Protein AF-A0A3D1AXN4-F1 (afdb_monomer)

Sequence (61 aa):
MAVIALMAMVIAYLLGAIPFGYLLVRALAGTDIRQAGSGNIGATNVLRTTGRAAGIATLVL

Radius of gyration: 14.33 Å; Cα contacts (8 Å, |Δi|>4): 69; chains: 1; bounding box: 35×19×38 Å

Solvent-accessible surface area (backbone atoms only — not comparable to full-atom values): 3428 Å² total; per-residue (Å²): 112,70,67,60,52,52,52,49,51,52,51,52,50,61,61,70,65,55,61,48,26,41,53,51,35,35,74,76,67,73,45,62,38,62,83,38,89,84,36,47,48,49,28,73,38,31,26,73,75,71,32,65,70,56,10,52,50,32,68,74,104

Structure (mmCIF, N/CA/C/O backbone):
data_AF-A0A3D1AXN4-F1
#
_entry.id   AF-A0A3D1AXN4-F1
#
loop_
_atom_site.group_PDB
_atom_site.id
_atom_site.type_symbol
_atom_site.label_atom_id
_atom_site.label_alt_id
_atom_site.label_comp_id
_atom_site.label_asym_id
_atom_site.label_entity_id
_atom_site.label_seq_id
_atom_site.pdbx_PDB_ins_code
_atom_site.Cartn_x
_atom_site.Cartn_y
_atom_site.Cartn_z
_atom_site.occupancy
_atom_site.B_iso_or_equiv
_atom_site.auth_seq_id
_atom_site.auth_comp_id
_atom_site.auth_asym_id
_atom_site.auth_atom_id
_atom_site.pdbx_PDB_model_num
ATOM 1 N N . MET A 1 1 ? 18.238 -2.213 -25.374 1.00 79.56 1 MET A N 1
ATOM 2 C CA . MET A 1 1 ? 17.958 -1.187 -24.343 1.00 79.56 1 MET A CA 1
ATOM 3 C C . MET A 1 1 ? 16.483 -0.794 -24.292 1.00 79.56 1 MET A C 1
ATOM 5 O O . MET A 1 1 ? 15.883 -0.988 -23.247 1.00 79.56 1 MET A O 1
ATOM 9 N N . ALA A 1 2 ? 15.861 -0.359 -25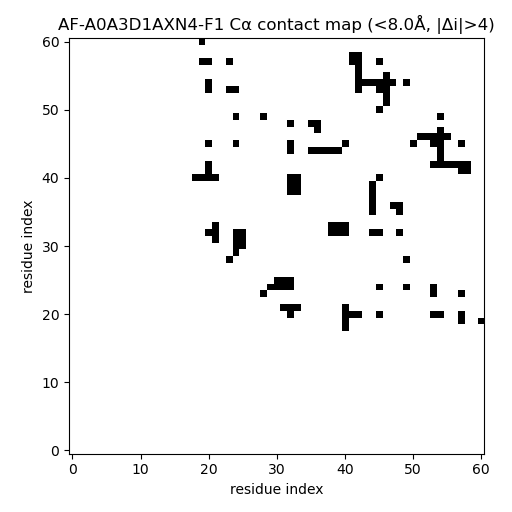.397 1.00 93.25 2 ALA A N 1
ATOM 10 C CA . ALA A 1 2 ? 14.445 0.046 -25.402 1.00 93.25 2 ALA A CA 1
ATOM 11 C C . ALA A 1 2 ? 13.449 -1.061 -24.986 1.00 93.25 2 ALA A C 1
ATOM 13 O O . ALA 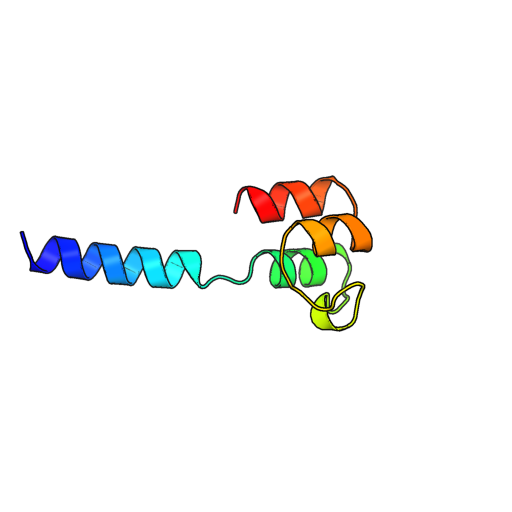A 1 2 ? 12.556 -0.806 -24.190 1.00 93.25 2 ALA A O 1
ATOM 14 N N . VAL A 1 3 ? 13.627 -2.303 -25.458 1.00 96.69 3 VAL A N 1
ATOM 15 C CA . VAL A 1 3 ? 12.723 -3.424 -25.116 1.00 96.69 3 VAL A CA 1
ATOM 16 C C . VAL A 1 3 ? 12.760 -3.758 -23.621 1.00 96.69 3 VAL A C 1
ATOM 18 O O . VAL A 1 3 ? 11.719 -3.955 -23.008 1.00 96.69 3 VAL A O 1
ATOM 21 N N . ILE A 1 4 ? 13.952 -3.767 -23.014 1.00 97.56 4 ILE A N 1
ATOM 22 C CA . ILE A 1 4 ? 14.112 -4.010 -21.572 1.00 97.56 4 ILE A CA 1
ATOM 23 C C . ILE A 1 4 ? 13.431 -2.894 -20.773 1.00 97.56 4 ILE A C 1
ATOM 25 O O . ILE A 1 4 ? 12.703 -3.186 -19.829 1.00 97.56 4 ILE A O 1
ATOM 29 N N . ALA A 1 5 ? 13.607 -1.633 -21.183 1.00 97.56 5 ALA A N 1
ATOM 30 C CA . ALA A 1 5 ? 12.935 -0.500 -20.551 1.00 97.56 5 ALA A CA 1
ATOM 31 C C . ALA A 1 5 ? 11.404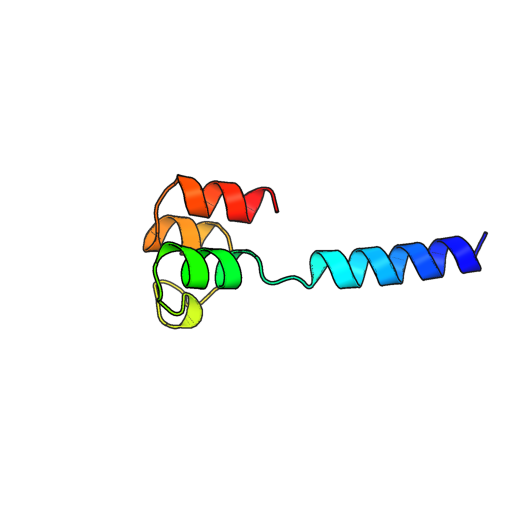 -0.606 -20.663 1.00 97.56 5 ALA A C 1
ATOM 33 O O . ALA A 1 5 ? 10.705 -0.395 -19.677 1.00 97.56 5 ALA A O 1
ATOM 34 N N . LEU A 1 6 ? 10.881 -1.001 -21.829 1.00 98.12 6 LEU A N 1
ATOM 35 C CA . LEU A 1 6 ? 9.446 -1.206 -22.024 1.00 98.12 6 LEU A CA 1
ATOM 36 C C . LEU A 1 6 ? 8.900 -2.313 -21.115 1.00 98.12 6 LEU A C 1
ATOM 38 O O . LEU A 1 6 ? 7.887 -2.109 -20.451 1.00 98.12 6 LEU A O 1
ATOM 42 N N . MET A 1 7 ? 9.594 -3.451 -21.030 1.00 98.12 7 MET A N 1
ATOM 43 C CA . MET A 1 7 ? 9.208 -4.531 -20.118 1.00 98.12 7 MET A CA 1
ATOM 44 C C . MET A 1 7 ? 9.243 -4.077 -18.656 1.00 98.12 7 MET A C 1
ATOM 46 O O . MET A 1 7 ? 8.303 -4.352 -17.914 1.00 98.12 7 MET A O 1
ATOM 50 N N . ALA A 1 8 ? 10.278 -3.337 -18.250 1.00 98.00 8 ALA A N 1
ATOM 51 C CA . ALA A 1 8 ? 10.383 -2.806 -16.895 1.00 98.00 8 ALA A CA 1
ATOM 52 C C . ALA A 1 8 ? 9.229 -1.848 -16.560 1.00 98.00 8 ALA A C 1
ATOM 54 O O . ALA A 1 8 ? 8.659 -1.953 -15.478 1.00 98.00 8 ALA A O 1
ATOM 55 N N . MET A 1 9 ? 8.831 -0.967 -17.487 1.00 98.12 9 MET A N 1
ATOM 56 C CA . MET A 1 9 ? 7.676 -0.081 -17.290 1.00 98.12 9 MET A CA 1
ATOM 57 C C . MET A 1 9 ? 6.371 -0.861 -17.135 1.00 98.12 9 MET A C 1
ATOM 59 O O . MET A 1 9 ? 5.585 -0.552 -16.243 1.00 98.12 9 MET A O 1
ATOM 63 N N . VAL A 1 10 ? 6.141 -1.877 -17.974 1.00 98.38 10 VAL A N 1
ATOM 64 C CA . VAL A 1 10 ? 4.936 -2.715 -17.882 1.00 98.38 10 VAL A CA 1
ATOM 65 C C . VAL A 1 10 ? 4.893 -3.430 -16.535 1.00 98.38 10 VAL A C 1
ATOM 67 O O . VAL A 1 10 ? 3.874 -3.381 -15.853 1.00 98.38 10 VAL A O 1
ATOM 70 N N . ILE A 1 11 ? 6.003 -4.036 -16.110 1.00 98.31 11 ILE A N 1
ATOM 71 C CA . ILE A 1 11 ? 6.082 -4.726 -14.817 1.00 98.31 11 ILE A CA 1
ATOM 72 C C . ILE A 1 11 ? 5.862 -3.741 -13.663 1.00 98.31 11 ILE A C 1
ATOM 74 O O . ILE A 1 11 ? 5.054 -4.016 -12.781 1.00 98.31 11 ILE A O 1
ATOM 78 N N . ALA A 1 12 ? 6.516 -2.578 -13.683 1.00 97.94 12 ALA A N 1
ATOM 79 C CA . ALA A 1 12 ? 6.354 -1.558 -12.649 1.00 97.94 12 ALA A CA 1
ATOM 80 C C . ALA A 1 12 ? 4.908 -1.048 -12.561 1.00 97.94 12 ALA A C 1
ATOM 82 O O . ALA A 1 12 ? 4.378 -0.903 -11.462 1.00 97.94 12 ALA A O 1
ATOM 83 N N . TYR A 1 13 ? 4.249 -0.830 -13.704 1.00 98.12 13 TYR A N 1
ATOM 84 C CA . TYR A 1 13 ? 2.843 -0.438 -13.743 1.00 98.12 13 TYR A CA 1
ATOM 85 C C . TYR A 1 13 ? 1.939 -1.521 -13.150 1.00 98.12 13 TYR A C 1
ATOM 87 O O . TYR A 1 13 ? 1.089 -1.218 -12.319 1.00 98.12 13 TYR A O 1
ATOM 95 N N . LEU A 1 14 ? 2.141 -2.785 -13.534 1.00 98.25 14 LEU A N 1
ATOM 96 C CA . LEU A 1 14 ? 1.336 -3.897 -13.025 1.00 98.25 14 LEU A CA 1
ATOM 97 C C . LEU A 1 14 ? 1.518 -4.100 -11.516 1.00 98.25 14 LEU A C 1
ATOM 99 O O . LEU A 1 14 ? 0.537 -4.357 -10.825 1.00 98.25 14 LEU A O 1
ATOM 103 N N . LEU A 1 15 ? 2.743 -3.945 -11.004 1.00 97.44 15 LEU A N 1
ATOM 104 C CA . LEU A 1 15 ? 3.022 -4.013 -9.569 1.00 97.44 15 LEU A CA 1
ATOM 105 C C . LEU A 1 15 ? 2.406 -2.824 -8.814 1.00 97.44 15 LEU A C 1
ATOM 107 O O . LEU A 1 15 ? 1.758 -3.026 -7.792 1.00 97.44 15 LEU A O 1
ATOM 111 N N . GLY A 1 16 ? 2.546 -1.599 -9.330 1.00 95.88 16 GLY A N 1
ATOM 112 C CA . GLY A 1 16 ? 1.993 -0.393 -8.702 1.00 95.88 16 GLY A CA 1
ATOM 113 C C . GLY A 1 16 ? 0.468 -0.271 -8.802 1.00 95.88 16 GLY A C 1
ATOM 114 O O . GLY A 1 16 ? -0.150 0.439 -8.014 1.00 95.88 16 GLY A O 1
ATOM 115 N N . ALA A 1 17 ? -0.162 -0.973 -9.745 1.00 97.19 17 ALA A N 1
ATOM 116 C CA . ALA A 1 17 ? -1.615 -1.008 -9.892 1.00 97.19 17 ALA A CA 1
ATOM 117 C C . ALA A 1 17 ? -2.314 -1.898 -8.846 1.00 97.19 17 ALA A C 1
ATOM 119 O O . ALA A 1 17 ? -3.547 -1.933 -8.803 1.00 97.19 17 ALA A O 1
ATOM 120 N N . ILE A 1 18 ? -1.563 -2.621 -8.006 1.00 98.00 18 ILE A N 1
ATOM 121 C CA . ILE A 1 18 ? -2.129 -3.480 -6.964 1.00 98.00 18 ILE A CA 1
ATOM 122 C C . ILE A 1 18 ? -2.751 -2.602 -5.861 1.00 98.00 18 ILE A C 1
ATOM 124 O O . ILE A 1 18 ? -2.051 -1.824 -5.214 1.00 98.00 18 ILE A O 1
ATOM 128 N N . PRO A 1 19 ? -4.063 -2.721 -5.578 1.00 96.94 19 PRO A N 1
ATOM 129 C CA . PRO A 1 19 ? -4.736 -1.855 -4.616 1.00 96.94 19 PRO A CA 1
ATOM 130 C C . PRO A 1 19 ? -4.546 -2.366 -3.177 1.00 96.94 19 PRO A C 1
ATOM 132 O O . PRO A 1 19 ? -5.505 -2.819 -2.541 1.00 96.94 19 PRO A O 1
ATOM 135 N N . PHE A 1 20 ? -3.320 -2.299 -2.645 1.00 97.75 20 PHE A N 1
ATOM 136 C CA . PHE A 1 20 ? -2.960 -2.884 -1.345 1.00 97.75 20 PHE A CA 1
ATOM 137 C C . PHE A 1 20 ? -3.857 -2.436 -0.194 1.00 97.75 20 PHE A C 1
ATOM 139 O O . PHE A 1 20 ? -4.311 -3.281 0.569 1.0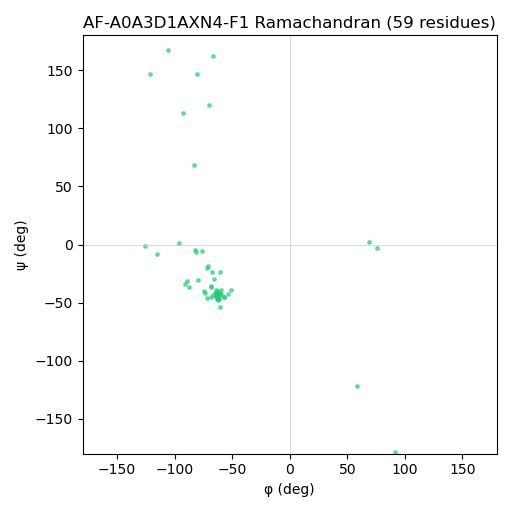0 97.75 20 PHE A O 1
ATOM 146 N N . GLY A 1 21 ? -4.207 -1.153 -0.096 1.00 96.94 21 GLY A N 1
ATOM 147 C CA . GLY A 1 21 ? -5.074 -0.690 0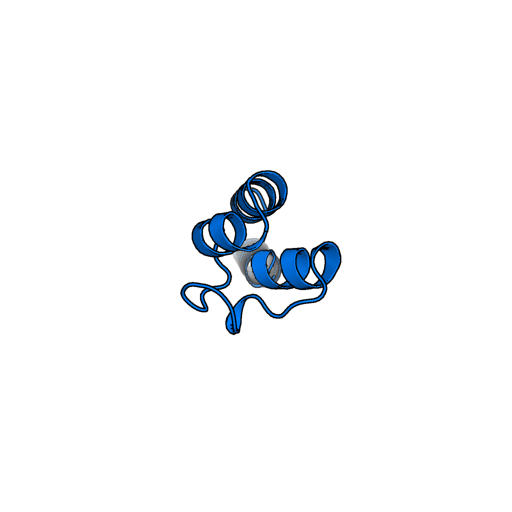.991 1.00 96.94 21 GLY A CA 1
ATOM 148 C C . GLY A 1 21 ? -6.499 -1.248 0.941 1.00 96.94 21 GLY A C 1
ATOM 149 O O . GLY A 1 21 ? -7.108 -1.485 1.980 1.00 96.94 21 GLY A O 1
ATOM 150 N N . TYR A 1 22 ? -7.021 -1.551 -0.251 1.00 97.94 22 TYR A N 1
ATOM 151 C CA . TYR A 1 22 ? -8.284 -2.282 -0.378 1.00 97.94 22 TYR A CA 1
ATOM 152 C C . TYR A 1 22 ? -8.117 -3.754 0.012 1.00 97.94 22 TYR A C 1
ATOM 154 O O . TYR A 1 22 ? -8.932 -4.279 0.769 1.00 97.94 22 TYR A O 1
ATOM 162 N N . LEU A 1 23 ? -7.058 -4.409 -0.477 1.00 97.69 23 LEU A N 1
ATOM 163 C CA . LEU A 1 23 ? -6.798 -5.824 -0.207 1.00 97.69 23 LEU A CA 1
ATOM 164 C C . LEU A 1 23 ? -6.539 -6.086 1.280 1.00 97.69 23 LEU A C 1
ATOM 166 O O . LEU A 1 23 ? -7.135 -7.002 1.842 1.00 97.69 23 LEU A O 1
ATOM 170 N N . LEU A 1 24 ? -5.716 -5.260 1.933 1.00 96.94 24 LEU A N 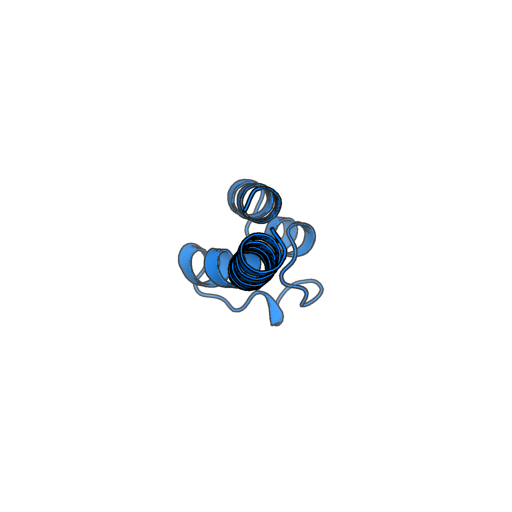1
ATOM 171 C CA . LEU A 1 24 ? -5.416 -5.382 3.358 1.00 96.94 24 LEU A CA 1
ATOM 172 C C . LEU A 1 24 ? -6.663 -5.192 4.212 1.00 96.94 24 LEU A C 1
ATOM 174 O O . LEU A 1 24 ? -6.913 -6.002 5.098 1.00 96.94 24 LEU A O 1
ATOM 178 N N . VAL A 1 25 ? -7.462 -4.155 3.955 1.00 96.62 25 VAL A N 1
ATOM 179 C CA . VAL A 1 25 ? -8.677 -3.920 4.749 1.00 96.62 25 VAL A CA 1
ATOM 180 C C . VAL A 1 25 ? -9.682 -5.047 4.539 1.00 96.62 25 VAL A C 1
ATOM 182 O O . VAL A 1 25 ? -10.243 -5.546 5.515 1.00 96.62 25 VAL A O 1
ATOM 185 N N . ARG A 1 26 ? -9.858 -5.516 3.298 1.00 96.56 26 ARG A N 1
ATOM 186 C CA . ARG A 1 26 ? -10.745 -6.648 3.011 1.00 96.56 26 ARG A CA 1
ATOM 187 C C . ARG A 1 26 ? -10.279 -7.922 3.724 1.00 96.56 26 ARG A C 1
ATOM 189 O O . ARG A 1 26 ? -11.115 -8.625 4.280 1.00 96.56 26 ARG A O 1
ATOM 196 N N . ALA A 1 27 ? -8.975 -8.203 3.739 1.00 95.56 27 ALA A N 1
ATOM 197 C CA . ALA A 1 27 ? -8.415 -9.406 4.356 1.00 95.56 27 ALA A CA 1
ATOM 198 C C . ALA A 1 27 ? -8.388 -9.353 5.893 1.00 95.56 27 ALA A C 1
ATOM 200 O O . ALA A 1 27 ? -8.655 -10.360 6.541 1.00 95.56 27 ALA A O 1
ATOM 201 N N . LEU A 1 28 ? -8.065 -8.197 6.479 1.00 93.88 28 LEU A N 1
ATOM 202 C CA . LEU A 1 28 ? -7.871 -8.053 7.927 1.00 93.88 28 LEU A CA 1
ATOM 203 C C . LEU A 1 28 ? -9.155 -7.674 8.670 1.00 93.88 28 LEU A C 1
ATOM 205 O O . LEU A 1 28 ? -9.340 -8.088 9.810 1.00 93.88 28 LEU A O 1
ATOM 209 N N . ALA A 1 29 ? -10.026 -6.876 8.049 1.00 91.94 29 ALA A N 1
ATOM 210 C CA . ALA A 1 29 ? -11.233 -6.348 8.684 1.00 91.94 29 ALA A CA 1
ATOM 211 C C . ALA A 1 29 ? -12.537 -6.860 8.053 1.00 91.94 29 ALA A C 1
ATOM 213 O O . ALA A 1 29 ? -13.608 -6.571 8.579 1.00 91.94 29 ALA A O 1
ATOM 214 N N . GLY A 1 30 ? -12.486 -7.574 6.921 1.00 93.94 30 GLY A N 1
ATOM 215 C CA . GLY A 1 30 ? -13.674 -8.109 6.239 1.00 93.94 30 GLY A CA 1
ATOM 216 C C . GLY A 1 30 ? -14.588 -7.052 5.603 1.00 93.94 30 GLY A C 1
ATOM 217 O O . GLY A 1 30 ? -15.619 -7.390 5.026 1.00 93.94 30 GLY A O 1
ATOM 218 N N . THR A 1 31 ? -14.226 -5.771 5.678 1.00 93.50 31 THR A N 1
ATOM 219 C CA . THR A 1 31 ? -15.043 -4.643 5.214 1.00 93.50 31 THR A CA 1
ATOM 220 C C . THR A 1 31 ? -14.514 -4.052 3.910 1.00 93.50 31 THR A C 1
ATOM 222 O O . THR A 1 31 ? -13.418 -4.373 3.448 1.00 93.50 31 THR A O 1
ATOM 225 N N . ASP A 1 32 ? -15.322 -3.206 3.268 1.00 96.44 32 ASP A N 1
ATOM 226 C CA . ASP A 1 32 ? -14.891 -2.439 2.102 1.00 96.44 32 ASP A CA 1
ATOM 227 C C . ASP A 1 32 ? -14.366 -1.066 2.536 1.00 96.44 32 ASP A C 1
ATOM 229 O O . ASP A 1 32 ? -15.141 -0.214 2.976 1.00 96.44 32 ASP A O 1
ATOM 233 N N . ILE A 1 33 ? -13.062 -0.814 2.375 1.00 97.00 33 ILE A N 1
ATOM 234 C CA . ILE A 1 33 ? -12.464 0.485 2.730 1.00 97.00 33 ILE A CA 1
ATOM 235 C C . ILE A 1 33 ? -13.074 1.653 1.941 1.00 97.00 33 ILE A C 1
ATOM 237 O O . ILE A 1 33 ? -13.046 2.789 2.411 1.00 97.00 33 ILE A O 1
ATOM 241 N N . ARG A 1 34 ? -13.660 1.391 0.764 1.00 97.19 34 ARG A N 1
ATOM 242 C CA . ARG A 1 34 ? -14.301 2.417 -0.075 1.00 97.19 34 ARG A CA 1
ATOM 243 C C . ARG A 1 34 ? -15.612 2.924 0.525 1.00 97.19 34 ARG A C 1
ATOM 245 O O . ARG A 1 34 ? -16.080 3.990 0.146 1.00 97.19 34 ARG A O 1
ATOM 252 N N . GLN A 1 35 ? -16.191 2.171 1.460 1.00 96.94 35 GLN A N 1
ATOM 253 C CA . GLN A 1 35 ? -17.399 2.544 2.199 1.00 96.94 35 GLN A CA 1
ATOM 254 C C . GLN A 1 35 ? -17.077 3.176 3.564 1.00 96.94 35 GLN A C 1
ATOM 256 O O . GLN A 1 35 ? -17.989 3.517 4.312 1.00 96.94 35 GLN A O 1
ATOM 261 N N . ALA A 1 36 ? -15.792 3.335 3.905 1.00 93.44 36 ALA A N 1
ATOM 262 C CA . ALA A 1 36 ? -15.342 3.829 5.200 1.00 93.44 36 ALA A CA 1
ATOM 263 C C . ALA A 1 36 ? -14.485 5.098 5.073 1.00 93.44 36 ALA A C 1
ATOM 265 O O . ALA A 1 36 ? -13.705 5.269 4.132 1.00 93.44 36 ALA A O 1
ATOM 266 N N . GLY A 1 37 ? -14.599 5.983 6.068 1.00 92.56 37 GLY A N 1
ATOM 267 C CA . GLY A 1 37 ? -13.806 7.209 6.157 1.00 92.56 37 GLY A CA 1
ATOM 268 C C . GLY A 1 37 ? -13.976 8.119 4.937 1.00 92.56 37 GLY A C 1
ATOM 269 O O . GLY A 1 37 ? -15.086 8.557 4.656 1.00 92.56 37 GLY A O 1
ATOM 270 N N . SER A 1 38 ? -12.879 8.432 4.240 1.00 96.44 38 SER A N 1
ATOM 271 C CA . SER A 1 38 ? -12.908 9.267 3.0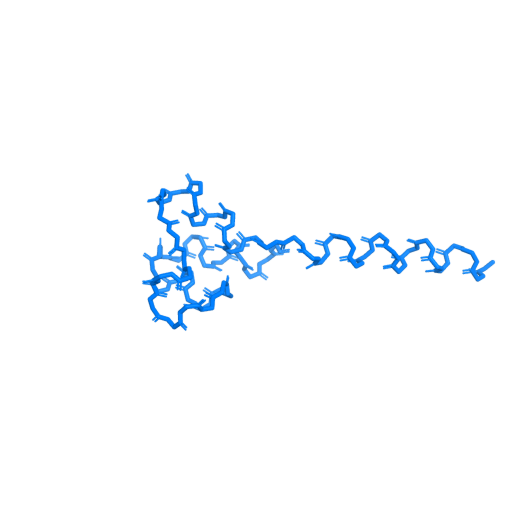24 1.00 96.44 38 SER A CA 1
ATOM 272 C C . SER A 1 38 ? -13.289 8.505 1.750 1.00 96.44 38 SER A C 1
ATOM 274 O O . SER A 1 38 ? -13.388 9.115 0.688 1.00 96.44 38 SER A O 1
ATOM 276 N N . GLY A 1 39 ? -13.430 7.179 1.823 1.00 95.31 39 GLY A N 1
ATOM 277 C CA . GLY A 1 39 ? -13.651 6.306 0.668 1.00 95.31 39 GLY A CA 1
ATOM 278 C C . GLY A 1 39 ? -12.407 6.040 -0.192 1.00 95.31 39 GLY A C 1
ATOM 279 O O . GLY A 1 39 ? -12.468 5.244 -1.128 1.00 95.31 39 GLY A O 1
ATOM 280 N N . ASN A 1 40 ? -11.257 6.653 0.119 1.00 97.31 40 ASN A N 1
ATOM 281 C CA . ASN A 1 40 ? -9.998 6.392 -0.584 1.00 97.31 40 ASN A CA 1
ATOM 282 C C . ASN A 1 40 ? -9.330 5.104 -0.057 1.00 97.31 40 ASN A C 1
ATOM 284 O O . ASN A 1 40 ? -9.408 4.799 1.130 1.00 97.31 40 ASN A O 1
ATOM 288 N N . ILE A 1 41 ? -8.635 4.355 -0.914 1.00 97.38 41 ILE A N 1
ATOM 289 C CA . ILE A 1 41 ? -7.896 3.142 -0.524 1.00 97.38 41 ILE A CA 1
ATOM 290 C C . ILE A 1 41 ? -6.508 3.448 0.065 1.00 97.38 41 ILE A C 1
ATOM 292 O O . ILE A 1 41 ? -5.811 2.532 0.477 1.00 97.38 41 ILE A O 1
ATOM 296 N N . GLY A 1 42 ? -6.080 4.714 0.081 1.00 97.38 42 GLY A N 1
ATOM 297 C CA . GLY A 1 42 ? -4.745 5.102 0.545 1.00 97.38 42 GLY A CA 1
ATOM 298 C C . GLY A 1 42 ? -4.493 4.882 2.044 1.00 97.38 42 GLY A C 1
ATOM 299 O O . GLY A 1 42 ? -5.422 4.812 2.856 1.00 97.38 42 GLY A O 1
ATOM 300 N N . ALA A 1 43 ? -3.209 4.862 2.416 1.00 97.62 43 ALA A N 1
ATOM 301 C CA . ALA A 1 43 ? -2.723 4.575 3.769 1.00 97.62 43 ALA A CA 1
ATOM 302 C C . ALA A 1 43 ? -3.401 5.403 4.874 1.00 97.62 43 ALA A C 1
ATOM 304 O O . ALA A 1 43 ? -3.723 4.866 5.930 1.00 97.62 43 ALA A O 1
ATOM 305 N N . THR A 1 44 ? -3.687 6.686 4.638 1.00 97.81 44 THR A N 1
ATOM 306 C CA . THR A 1 44 ? -4.353 7.555 5.625 1.00 97.81 44 THR A CA 1
ATOM 307 C C . THR A 1 44 ? -5.767 7.083 5.966 1.00 97.81 44 THR A C 1
ATOM 309 O O . THR A 1 44 ? -6.167 7.120 7.132 1.00 97.81 44 THR A O 1
ATOM 312 N N . ASN A 1 45 ? -6.535 6.625 4.972 1.00 97.69 45 ASN A N 1
ATOM 313 C CA . ASN A 1 45 ? -7.884 6.125 5.223 1.00 97.69 45 ASN A CA 1
ATOM 314 C C . ASN A 1 45 ? -7.829 4.751 5.901 1.00 97.69 45 ASN A C 1
ATOM 316 O O . ASN A 1 45 ? -8.530 4.522 6.883 1.00 97.69 45 ASN A O 1
ATOM 320 N N . VAL A 1 46 ? -6.927 3.875 5.444 1.00 97.75 46 VAL A N 1
ATOM 321 C CA . VAL A 1 46 ? -6.675 2.570 6.076 1.00 97.75 46 VAL A CA 1
ATOM 322 C C . VAL A 1 46 ? -6.273 2.736 7.544 1.00 97.75 46 VAL A C 1
ATOM 324 O O . VAL A 1 46 ? -6.832 2.061 8.408 1.00 97.75 46 VAL A O 1
ATOM 327 N N . LEU A 1 47 ? -5.377 3.679 7.846 1.00 97.38 47 LEU A N 1
ATOM 328 C CA . LEU A 1 47 ? -4.946 4.021 9.202 1.00 97.38 47 LEU A CA 1
ATOM 329 C C . LEU A 1 47 ? -6.129 4.416 10.094 1.00 97.38 47 LEU A C 1
ATOM 331 O O . LEU A 1 47 ? -6.216 3.956 11.232 1.00 97.38 47 LEU A O 1
ATOM 335 N N . ARG A 1 48 ? -7.043 5.249 9.582 1.00 95.12 48 ARG A N 1
ATOM 336 C CA . ARG A 1 48 ? -8.247 5.675 10.313 1.00 95.12 48 ARG A CA 1
ATOM 337 C C . ARG A 1 48 ? -9.252 4.543 10.526 1.00 95.12 48 ARG A C 1
ATOM 339 O O . ARG A 1 48 ? -9.883 4.515 11.575 1.00 95.12 48 ARG A O 1
ATOM 346 N N . THR A 1 49 ? -9.411 3.646 9.555 1.00 93.56 49 THR A N 1
ATOM 347 C CA . THR A 1 49 ? -10.449 2.602 9.588 1.00 93.56 49 THR A CA 1
ATOM 348 C C . THR A 1 49 ? -9.996 1.326 10.301 1.00 93.56 49 THR A C 1
ATOM 350 O O . THR A 1 49 ? -10.792 0.692 10.982 1.00 93.56 49 THR A O 1
ATOM 353 N N . THR A 1 50 ? -8.728 0.936 10.157 1.00 93.62 50 THR A N 1
ATOM 354 C CA . THR A 1 50 ? -8.204 -0.371 10.619 1.00 93.62 50 THR A CA 1
ATOM 355 C C . THR A 1 50 ? -6.989 -0.272 11.542 1.00 93.62 50 THR A C 1
ATOM 357 O O . THR A 1 50 ? -6.508 -1.282 12.050 1.00 93.62 50 THR A O 1
ATOM 360 N N . GLY A 1 51 ? -6.504 0.943 11.814 1.00 94.12 51 GLY A N 1
ATOM 361 C CA . GLY A 1 51 ? -5.417 1.191 12.755 1.00 94.12 51 GLY A CA 1
ATOM 362 C C . GLY A 1 51 ? -4.018 1.199 12.132 1.00 94.12 51 GLY A C 1
ATOM 363 O O . GLY A 1 51 ? -3.818 1.068 10.923 1.00 94.12 51 GLY A O 1
ATOM 364 N N . ARG A 1 52 ? -3.016 1.403 12.998 1.00 96.00 52 ARG A N 1
ATOM 365 C CA . ARG A 1 52 ? -1.631 1.719 12.600 1.00 96.00 52 ARG A CA 1
ATOM 366 C C . ARG A 1 52 ? -0.951 0.624 11.791 1.00 96.00 52 ARG A C 1
ATOM 368 O O . ARG A 1 52 ? -0.276 0.951 10.824 1.00 96.00 52 ARG A O 1
ATOM 375 N N . ALA A 1 53 ? -1.144 -0.643 12.152 1.00 95.62 53 ALA A N 1
ATOM 376 C CA . ALA A 1 53 ? -0.473 -1.755 11.483 1.00 95.62 53 ALA A CA 1
ATOM 377 C C . ALA A 1 53 ? -0.838 -1.829 9.989 1.00 95.62 53 ALA A C 1
ATOM 379 O O . ALA A 1 53 ? 0.043 -1.771 9.135 1.00 95.62 53 ALA A O 1
ATOM 380 N N . ALA A 1 54 ? -2.135 -1.861 9.667 1.00 95.38 54 ALA A N 1
ATOM 381 C CA . ALA A 1 54 ? -2.610 -1.909 8.285 1.00 95.38 54 ALA A CA 1
ATOM 382 C C . ALA A 1 54 ? -2.326 -0.605 7.517 1.00 95.38 54 ALA A C 1
ATOM 384 O O . ALA A 1 54 ? -1.993 -0.644 6.331 1.00 95.38 54 ALA A O 1
ATOM 385 N N . GLY A 1 55 ? -2.406 0.549 8.192 1.00 97.25 55 GLY A N 1
ATOM 386 C CA . GLY A 1 55 ? -2.065 1.843 7.599 1.00 97.25 55 GLY A CA 1
ATOM 387 C C . GLY A 1 55 ? -0.597 1.932 7.174 1.00 97.25 55 GLY A C 1
ATOM 388 O O . GLY A 1 55 ? -0.314 2.341 6.052 1.00 97.25 55 GLY A O 1
ATOM 389 N N . ILE A 1 56 ? 0.331 1.498 8.034 1.00 97.81 56 ILE A N 1
ATOM 390 C CA . ILE A 1 56 ? 1.769 1.464 7.724 1.00 97.81 56 ILE A CA 1
ATOM 391 C C . ILE A 1 56 ? 2.057 0.441 6.624 1.00 97.81 56 ILE A C 1
ATOM 393 O O . ILE A 1 56 ? 2.783 0.756 5.687 1.00 97.81 56 ILE A O 1
ATOM 397 N N . ALA A 1 57 ? 1.455 -0.748 6.685 1.00 97.25 57 ALA A N 1
ATOM 398 C CA . ALA A 1 57 ? 1.631 -1.752 5.640 1.00 97.25 57 ALA A CA 1
ATOM 399 C C . ALA A 1 57 ? 1.166 -1.242 4.261 1.00 97.25 57 ALA A C 1
ATOM 401 O O . ALA A 1 57 ? 1.862 -1.449 3.279 1.00 97.25 57 ALA A O 1
ATOM 402 N N . THR A 1 58 ? 0.058 -0.494 4.195 1.00 97.19 58 THR A N 1
ATOM 403 C CA . THR A 1 58 ? -0.423 0.143 2.948 1.00 97.19 58 THR A CA 1
ATOM 404 C C . THR A 1 58 ? 0.496 1.259 2.440 1.00 97.19 58 THR A C 1
ATOM 406 O O . THR A 1 58 ? 0.437 1.610 1.272 1.00 97.19 58 THR A O 1
ATOM 409 N N . LEU A 1 59 ? 1.301 1.879 3.308 1.00 97.19 59 LEU A N 1
ATOM 410 C CA . LEU A 1 59 ? 2.253 2.915 2.8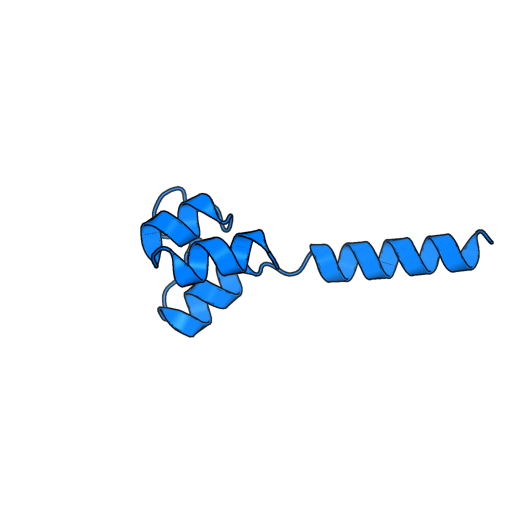98 1.00 97.19 59 LEU A CA 1
ATOM 411 C C . LEU A 1 59 ? 3.534 2.317 2.298 1.00 97.19 59 LEU A C 1
ATOM 413 O O . LEU A 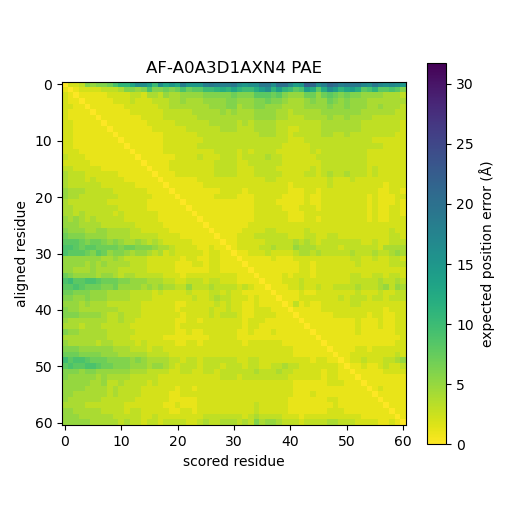1 59 ? 4.182 2.965 1.482 1.00 97.19 59 LEU A O 1
ATOM 417 N N . VAL A 1 60 ? 3.920 1.124 2.755 1.00 96.69 60 VAL A N 1
ATOM 418 C CA . VAL A 1 60 ? 5.164 0.447 2.358 1.00 96.69 60 VAL A CA 1
ATOM 419 C C . VAL A 1 60 ? 4.976 -0.437 1.120 1.00 96.69 60 VAL A C 1
ATOM 421 O O . VAL A 1 60 ? 5.930 -0.601 0.362 1.00 96.69 60 VAL A O 1
ATOM 424 N N . LEU A 1 61 ? 3.782 -1.013 0.944 1.00 93.75 61 LEU A N 1
ATOM 425 C CA . LEU A 1 61 ? 3.402 -1.870 -0.187 1.00 93.75 61 LEU A CA 1
ATOM 426 C C . LEU A 1 61 ? 2.827 -1.046 -1.342 1.00 93.75 61 LEU A C 1
ATOM 428 O O . LEU A 1 61 ? 3.265 -1.283 -2.487 1.00 93.75 61 LEU A O 1
#

Secondary structure (DSSP, 8-state):
-HHHHHHHHHHHHHHHT--HHHHHHHHHHSS-GGGSTTS--SHHHHHHHH-HHHHHHHHH-

Foldseek 3Di:
DVVVVVVVVVVVCVVVPPLLLQVLCCVPVVDGLLVFDPNDSALVSSCVPPNDPSSVVRVVD

Mean predicted aligned error: 2.8 Å

Nearest PDB structures (foldseek):
  5xj6-assembly1_A  TM=9.178E-01  e=9.592E-03  Aquifex aeolicus VF5

pLDDT: mean 96.21, std 2.71, range [79.56, 98.38]